Protein AF-A0A2I0WQJ9-F1 (afdb_monomer)

Structure (mmCIF, N/CA/C/O backbone):
data_AF-A0A2I0WQJ9-F1
#
_entry.id   AF-A0A2I0WQJ9-F1
#
loop_
_atom_site.group_PDB
_atom_site.id
_atom_site.type_symbol
_atom_site.label_atom_id
_atom_site.label_alt_id
_atom_site.label_comp_id
_atom_site.label_asym_id
_atom_site.label_entity_id
_atom_site.label_seq_id
_atom_site.pdbx_PDB_ins_code
_atom_site.Cartn_x
_atom_site.Cartn_y
_atom_site.Cartn_z
_atom_site.occupancy
_atom_site.B_iso_or_equiv
_atom_site.auth_seq_id
_atom_site.auth_comp_id
_atom_site.auth_asym_id
_atom_site.auth_atom_id
_atom_site.pdbx_PDB_model_num
ATOM 1 N N . MET A 1 1 ? -23.356 4.094 16.197 1.00 61.97 1 MET A N 1
ATOM 2 C CA . MET A 1 1 ? -22.286 4.452 15.240 1.00 61.97 1 MET A CA 1
ATOM 3 C C . MET A 1 1 ? -22.220 3.352 14.194 1.00 61.97 1 MET A C 1
ATOM 5 O O . MET A 1 1 ? -22.205 2.194 14.586 1.00 61.97 1 MET A O 1
ATOM 9 N N . GLN A 1 2 ? -22.270 3.688 12.905 1.00 83.00 2 GLN A N 1
ATOM 10 C CA . GLN A 1 2 ? -22.114 2.728 11.805 1.00 83.00 2 GLN A CA 1
ATOM 11 C C . GLN A 1 2 ? -20.760 2.961 11.139 1.00 83.00 2 GLN A C 1
ATOM 13 O O . GLN A 1 2 ? -20.384 4.108 10.901 1.00 83.00 2 GLN A O 1
ATOM 18 N N . PHE A 1 3 ? -20.047 1.879 10.837 1.00 83.12 3 PHE A N 1
ATOM 19 C CA . PHE A 1 3 ? -18.860 1.940 9.994 1.00 83.12 3 PHE A CA 1
ATOM 20 C C . PHE A 1 3 ? -19.279 2.244 8.555 1.00 83.12 3 PHE A C 1
ATOM 22 O O . PHE A 1 3 ? -20.219 1.642 8.035 1.00 83.12 3 PHE A O 1
ATOM 29 N N . LYS A 1 4 ? -18.596 3.202 7.923 1.00 87.50 4 LYS A N 1
ATOM 30 C CA . LYS A 1 4 ? -18.808 3.563 6.522 1.00 87.50 4 LYS A CA 1
ATOM 31 C C . LYS A 1 4 ? -17.565 3.184 5.732 1.00 87.50 4 LYS A C 1
ATOM 33 O O . LYS A 1 4 ? -16.527 3.822 5.878 1.00 87.50 4 LYS A O 1
ATOM 38 N N . ASN A 1 5 ? -17.702 2.168 4.890 1.00 88.12 5 ASN A N 1
ATOM 39 C CA . ASN A 1 5 ? -16.612 1.695 4.049 1.00 88.12 5 ASN A CA 1
ATOM 40 C C . ASN A 1 5 ? -16.512 2.539 2.775 1.00 88.12 5 ASN A C 1
ATOM 42 O O . ASN A 1 5 ? -17.527 2.899 2.174 1.00 88.12 5 ASN A O 1
ATOM 46 N N . SER A 1 6 ? -15.277 2.816 2.366 1.00 89.00 6 SER A N 1
ATOM 47 C CA . SER A 1 6 ? -14.943 3.471 1.102 1.00 89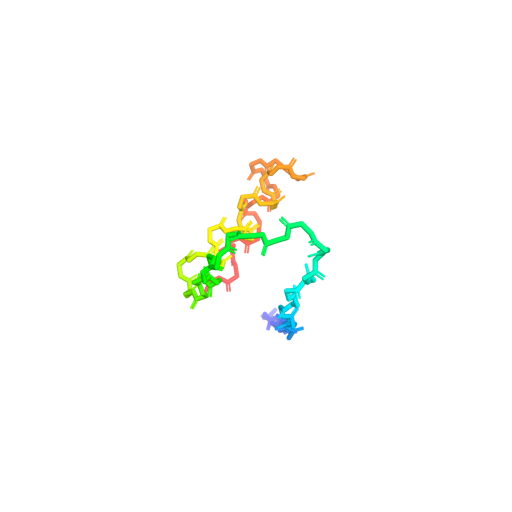.00 6 SER A CA 1
ATOM 48 C C . SER A 1 6 ? -14.145 2.497 0.246 1.00 89.00 6 SER A C 1
ATOM 50 O O . SER A 1 6 ? -13.193 1.890 0.729 1.00 89.00 6 SER A O 1
ATOM 52 N N . TYR A 1 7 ? -14.523 2.360 -1.022 1.00 90.56 7 TYR A N 1
ATOM 53 C CA . TYR A 1 7 ? -13.874 1.457 -1.971 1.00 90.56 7 TYR A CA 1
ATOM 54 C C . TYR A 1 7 ? -13.174 2.268 -3.061 1.00 90.56 7 TYR A C 1
ATOM 56 O O . TYR A 1 7 ? -13.719 3.263 -3.538 1.00 90.56 7 TYR A O 1
ATOM 64 N N . PHE A 1 8 ? -11.982 1.827 -3.464 1.00 87.19 8 PHE A N 1
ATOM 65 C CA . PHE A 1 8 ? -11.213 2.425 -4.554 1.00 87.19 8 PHE A CA 1
ATOM 66 C C . PHE A 1 8 ? -11.118 1.455 -5.729 1.00 87.19 8 PHE A C 1
ATOM 68 O O . PHE A 1 8 ? -10.883 0.263 -5.539 1.00 87.19 8 PHE A O 1
ATOM 75 N N . VAL A 1 9 ? -11.258 1.985 -6.942 1.00 91.31 9 VAL A N 1
ATOM 76 C CA . VAL A 1 9 ? -10.948 1.281 -8.190 1.00 91.31 9 VAL A CA 1
ATOM 77 C C . VAL A 1 9 ? -9.671 1.901 -8.744 1.00 91.31 9 VAL A C 1
ATOM 79 O O . VAL A 1 9 ? -9.591 3.121 -8.872 1.00 91.31 9 VAL A O 1
ATOM 82 N N . ILE A 1 10 ? -8.663 1.074 -9.020 1.00 86.94 10 ILE A N 1
ATOM 83 C CA . ILE A 1 10 ? -7.337 1.517 -9.463 1.00 86.94 10 ILE A CA 1
ATOM 84 C C . ILE A 1 10 ? -7.008 0.817 -10.779 1.00 86.94 10 ILE A C 1
ATOM 86 O O . ILE A 1 10 ? -7.103 -0.405 -10.874 1.00 86.94 10 ILE A O 1
ATOM 90 N N . GLU A 1 11 ? -6.590 1.594 -11.773 1.00 87.81 11 GLU A N 1
ATOM 91 C CA . GLU A 1 11 ? -6.050 1.092 -13.034 1.00 87.81 11 GLU A CA 1
ATOM 92 C C . GLU A 1 11 ? -4.516 1.093 -12.983 1.00 87.81 11 GLU A C 1
ATOM 94 O O . GLU A 1 11 ? -3.899 2.055 -12.522 1.00 87.81 11 GLU A O 1
ATOM 99 N N . VAL A 1 12 ? -3.890 0.008 -13.448 1.00 83.12 12 VAL A N 1
ATOM 100 C CA . VAL A 1 12 ? -2.427 -0.129 -13.502 1.00 83.12 12 VAL A CA 1
ATOM 101 C C . VAL A 1 12 ? -1.972 -0.029 -14.953 1.00 83.12 12 VAL A C 1
ATOM 103 O O . VAL A 1 12 ? -2.267 -0.903 -15.765 1.00 83.12 12 VAL A O 1
ATOM 106 N N . LEU A 1 13 ? -1.217 1.024 -15.264 1.00 81.56 13 LEU A N 1
ATOM 107 C CA . LEU A 1 13 ? -0.703 1.299 -16.605 1.00 81.56 13 LEU A CA 1
ATOM 108 C C . LEU A 1 13 ? 0.802 1.009 -16.671 1.00 81.56 13 LEU A C 1
ATOM 110 O O . LEU A 1 13 ? 1.581 1.524 -15.868 1.00 81.56 13 LEU A O 1
ATOM 114 N N . LYS A 1 14 ? 1.228 0.213 -17.658 1.00 75.69 14 LYS A N 1
ATOM 115 C CA . LYS A 1 14 ? 2.648 0.037 -18.000 1.00 75.69 14 LYS A CA 1
ATOM 116 C C . LYS A 1 14 ? 3.025 1.030 -19.094 1.00 75.69 14 LYS A C 1
ATOM 118 O O . LYS A 1 14 ? 2.703 0.809 -20.259 1.00 75.69 14 LYS A O 1
ATOM 123 N N . THR A 1 15 ? 3.746 2.092 -18.748 1.00 70.06 15 THR A N 1
ATOM 124 C CA . THR A 1 15 ? 4.293 3.009 -19.757 1.00 70.06 15 THR A CA 1
ATOM 125 C C . THR A 1 15 ? 5.556 2.407 -20.367 1.00 70.06 15 THR A C 1
ATOM 127 O O . THR A 1 15 ? 6.619 2.410 -19.748 1.00 70.06 15 THR A O 1
ATOM 130 N N . GLY A 1 16 ? 5.443 1.879 -21.587 1.00 63.12 16 GLY A N 1
ATOM 131 C CA . GLY A 1 16 ? 6.588 1.439 -22.382 1.00 63.12 16 GLY A CA 1
ATOM 132 C C . GLY A 1 16 ? 7.380 2.637 -22.906 1.00 63.12 16 GLY A C 1
ATOM 133 O O . GLY A 1 16 ? 7.001 3.258 -23.894 1.00 63.12 16 GLY A O 1
ATOM 134 N N . GLY A 1 17 ? 8.475 2.985 -22.237 1.00 62.31 17 GLY A N 1
ATOM 135 C CA . GLY A 1 17 ? 9.502 3.871 -22.789 1.00 62.31 17 GLY A CA 1
ATOM 136 C C . GLY A 1 17 ? 10.295 3.181 -23.908 1.00 62.31 17 GLY A C 1
ATOM 137 O O . GLY A 1 17 ? 10.331 1.955 -23.994 1.00 62.31 17 GLY A O 1
ATOM 138 N N . LYS A 1 18 ? 10.964 3.962 -24.763 1.00 57.97 18 LYS A N 1
ATOM 139 C CA . LYS A 1 18 ? 11.739 3.444 -25.910 1.00 57.97 18 LYS A CA 1
ATOM 140 C C . LYS A 1 18 ? 12.914 2.522 -25.523 1.00 57.97 18 LYS A C 1
ATOM 142 O O . LYS A 1 18 ? 13.389 1.792 -26.382 1.00 57.97 18 LYS A O 1
ATOM 147 N N . ASP A 1 19 ? 13.307 2.500 -24.246 1.00 58.00 19 ASP A N 1
ATOM 148 C CA . ASP A 1 19 ? 14.443 1.726 -23.717 1.00 58.00 19 ASP A CA 1
ATOM 149 C C . ASP A 1 19 ? 14.047 0.474 -22.911 1.00 58.00 19 ASP A C 1
ATOM 151 O O . ASP A 1 19 ? 14.894 -0.149 -22.266 1.00 58.00 19 ASP A O 1
ATOM 155 N N . TYR A 1 20 ? 12.776 0.057 -22.938 1.00 59.31 20 TYR A N 1
ATOM 156 C CA . TYR A 1 20 ? 12.352 -1.208 -22.322 1.00 59.31 20 TYR A CA 1
ATOM 157 C C . TYR A 1 20 ? 12.793 -2.402 -23.190 1.00 59.31 20 TYR A C 1
ATOM 159 O O . TYR A 1 20 ? 11.975 -3.075 -23.811 1.00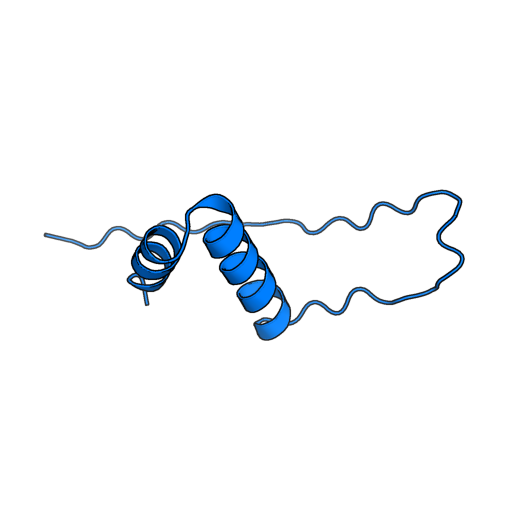 59.31 20 TYR A O 1
ATOM 167 N N . SER A 1 21 ? 14.104 -2.664 -23.249 1.00 57.50 21 SER A N 1
ATOM 168 C CA . SER A 1 21 ? 14.657 -3.887 -23.857 1.00 57.50 21 SER A CA 1
ATOM 169 C C . SER A 1 21 ? 14.461 -5.131 -22.974 1.00 57.50 21 SER A C 1
ATOM 171 O O . SER A 1 21 ? 14.616 -6.257 -23.442 1.00 57.50 21 SER A O 1
ATOM 173 N N . GLY A 1 22 ? 14.067 -4.938 -21.710 1.00 60.94 22 GLY A N 1
ATOM 174 C CA . GLY A 1 22 ? 13.669 -6.000 -20.792 1.00 60.94 22 GLY A CA 1
ATOM 175 C C . GLY A 1 22 ? 12.191 -6.328 -20.959 1.00 60.94 22 GLY A C 1
ATOM 176 O O . GLY A 1 22 ? 11.319 -5.530 -20.605 1.00 60.94 22 GLY A O 1
ATOM 177 N N . ASN A 1 23 ? 11.899 -7.519 -21.473 1.00 64.94 23 ASN A N 1
ATOM 178 C CA . ASN A 1 23 ? 10.549 -8.061 -21.629 1.00 64.94 23 ASN A CA 1
ATOM 179 C C . ASN A 1 23 ? 9.949 -8.500 -20.273 1.00 64.94 23 ASN A C 1
ATOM 181 O O . ASN A 1 23 ? 9.288 -9.533 -20.179 1.00 64.94 23 ASN A O 1
ATOM 185 N N . ASP A 1 24 ? 10.219 -7.745 -19.205 1.00 70.44 24 ASP A N 1
ATOM 186 C CA . ASP A 1 24 ? 9.878 -8.146 -17.849 1.00 70.44 24 ASP A CA 1
ATOM 187 C C . ASP A 1 24 ? 8.360 -8.018 -17.6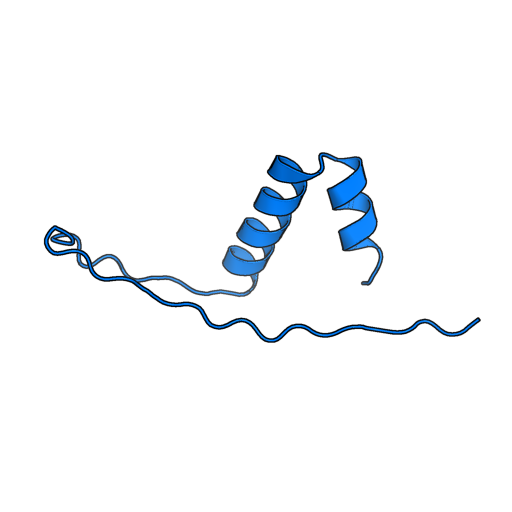42 1.00 70.44 24 ASP A C 1
ATOM 189 O O . ASP A 1 24 ? 7.778 -6.933 -17.841 1.00 70.44 24 ASP A O 1
ATOM 193 N N . PRO A 1 25 ? 7.676 -9.118 -17.282 1.00 74.12 25 PRO A N 1
ATOM 194 C CA . PRO A 1 25 ? 6.244 -9.094 -17.041 1.00 74.12 25 PRO A CA 1
ATOM 195 C C . PRO A 1 25 ? 5.937 -8.299 -15.769 1.00 74.12 25 PRO A C 1
ATOM 197 O O . PRO A 1 25 ? 6.642 -8.397 -14.766 1.00 74.12 25 PRO A O 1
ATOM 200 N N . ILE A 1 26 ? 4.838 -7.540 -15.780 1.00 75.94 26 ILE A N 1
ATOM 201 C CA . ILE A 1 26 ? 4.286 -7.000 -14.533 1.00 75.94 26 ILE A CA 1
ATOM 202 C C . ILE A 1 26 ? 3.459 -8.106 -13.889 1.00 75.94 26 ILE A C 1
ATOM 204 O O . ILE A 1 26 ? 2.410 -8.490 -14.402 1.00 75.94 26 ILE A O 1
ATOM 208 N N . ILE A 1 27 ? 3.937 -8.615 -12.756 1.00 84.12 27 ILE A N 1
ATOM 209 C CA . ILE A 1 27 ? 3.253 -9.656 -11.990 1.00 84.12 27 ILE A CA 1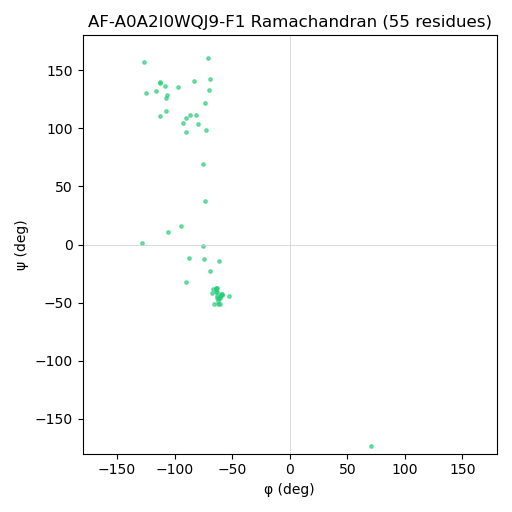
ATOM 210 C C . ILE A 1 27 ? 2.324 -8.990 -10.969 1.00 84.12 27 ILE A C 1
ATOM 212 O O . ILE A 1 27 ? 2.753 -8.602 -9.877 1.00 84.12 27 ILE A O 1
ATOM 216 N N . ILE A 1 28 ? 1.045 -8.864 -11.328 1.00 86.44 28 ILE A N 1
ATOM 217 C CA . ILE A 1 28 ? 0.001 -8.332 -10.444 1.00 86.44 28 ILE A CA 1
ATOM 218 C C . ILE A 1 28 ? -0.614 -9.491 -9.657 1.00 86.44 28 ILE A C 1
ATOM 220 O O . ILE A 1 28 ? -1.337 -10.320 -10.202 1.00 86.44 28 ILE A O 1
ATOM 224 N N . THR A 1 29 ? -0.325 -9.536 -8.361 1.00 90.44 29 THR A N 1
ATOM 225 C CA . THR A 1 29 ? -0.972 -10.430 -7.392 1.00 90.44 29 THR A CA 1
ATOM 226 C C . THR A 1 29 ? -1.500 -9.601 -6.232 1.00 90.44 29 THR A C 1
ATOM 228 O O . THR A 1 29 ? -0.987 -8.512 -5.967 1.00 90.44 29 THR A O 1
ATOM 231 N N . GLU A 1 30 ? -2.488 -10.125 -5.508 1.00 89.94 30 GLU A N 1
ATOM 232 C CA . GLU A 1 30 ? -3.013 -9.484 -4.297 1.00 89.94 30 GLU A CA 1
ATOM 233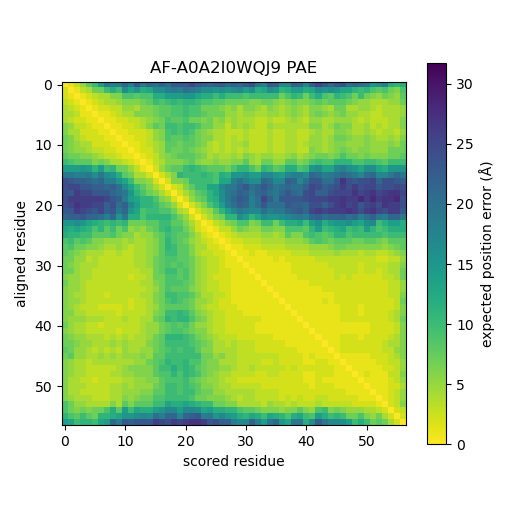 C C . GLU A 1 30 ? -1.885 -9.156 -3.306 1.00 89.94 30 GLU A C 1
ATOM 235 O O . GLU A 1 30 ? -1.786 -8.032 -2.815 1.00 89.94 30 GLU A O 1
ATOM 240 N N . TYR A 1 31 ? -0.965 -10.104 -3.095 1.00 91.81 31 TYR A N 1
ATOM 241 C CA . TYR A 1 31 ? 0.196 -9.923 -2.226 1.00 91.81 31 TYR A CA 1
ATOM 242 C C . TYR A 1 31 ? 1.114 -8.786 -2.694 1.00 91.81 31 TYR A C 1
ATOM 244 O O . TYR A 1 31 ? 1.451 -7.908 -1.897 1.00 91.81 31 TYR A O 1
ATOM 252 N N . ASN A 1 32 ? 1.513 -8.774 -3.972 1.00 89.69 32 ASN A N 1
ATOM 253 C CA . ASN A 1 32 ? 2.418 -7.748 -4.498 1.00 89.69 32 ASN A CA 1
ATOM 254 C C . ASN A 1 32 ? 1.773 -6.359 -4.441 1.00 89.69 32 ASN A C 1
ATOM 256 O O . ASN A 1 32 ? 2.433 -5.394 -4.053 1.00 89.69 32 ASN A O 1
ATOM 260 N N . LEU A 1 33 ? 0.481 -6.272 -4.772 1.00 90.00 33 LEU A N 1
ATOM 261 C CA . LEU A 1 33 ? -0.276 -5.026 -4.741 1.00 90.00 33 LEU A CA 1
ATOM 262 C C . LEU A 1 33 ? -0.418 -4.495 -3.307 1.00 90.00 33 LEU A C 1
ATOM 264 O O . LEU A 1 33 ? -0.052 -3.351 -3.039 1.00 90.00 33 LEU A O 1
ATOM 268 N N . LEU A 1 34 ? -0.863 -5.333 -2.362 1.00 91.69 34 LEU A N 1
ATOM 269 C CA . LEU A 1 34 ? -0.972 -4.963 -0.946 1.00 91.69 34 LEU A CA 1
ATOM 270 C C . LEU A 1 34 ? 0.378 -4.546 -0.367 1.00 91.69 34 LEU A C 1
ATOM 272 O O . LEU A 1 34 ? 0.454 -3.560 0.366 1.00 91.69 34 LEU A O 1
ATOM 276 N N . LYS A 1 35 ? 1.448 -5.280 -0.687 1.00 92.88 35 LYS A N 1
ATOM 277 C CA . LYS A 1 35 ? 2.800 -4.959 -0.225 1.00 92.88 35 LYS A CA 1
ATOM 278 C C . LYS A 1 35 ? 3.249 -3.595 -0.742 1.00 92.88 35 LYS A C 1
ATOM 280 O O . LYS A 1 35 ? 3.742 -2.797 0.052 1.00 92.88 35 LYS A O 1
ATOM 285 N N . ALA A 1 36 ? 3.045 -3.311 -2.029 1.00 92.38 36 ALA A N 1
ATOM 286 C CA . ALA A 1 36 ? 3.396 -2.027 -2.628 1.00 92.38 36 ALA A CA 1
ATOM 287 C C . ALA A 1 36 ? 2.597 -0.865 -2.015 1.00 92.38 36 ALA A C 1
ATOM 289 O O . ALA A 1 36 ? 3.188 0.156 -1.668 1.00 92.38 36 ALA A O 1
ATOM 290 N N . ILE A 1 37 ? 1.284 -1.031 -1.816 1.00 91.88 37 ILE A N 1
ATOM 291 C CA . ILE A 1 37 ? 0.421 -0.015 -1.189 1.00 91.88 37 ILE A CA 1
ATOM 292 C C . ILE A 1 37 ? 0.866 0.256 0.254 1.00 91.88 37 ILE A C 1
ATOM 294 O O . ILE A 1 37 ? 1.121 1.405 0.608 1.00 91.88 37 ILE A O 1
ATOM 298 N N . LYS A 1 38 ? 1.025 -0.791 1.077 1.00 93.94 38 LYS A N 1
ATOM 299 C CA . LYS A 1 38 ? 1.462 -0.657 2.481 1.00 93.94 38 LYS A CA 1
ATOM 300 C C . LYS A 1 38 ? 2.832 0.003 2.586 1.00 93.94 38 LYS A C 1
ATOM 302 O O . LYS A 1 38 ? 3.025 0.879 3.423 1.00 93.94 38 LYS A O 1
ATOM 307 N N . TYR A 1 39 ? 3.765 -0.394 1.723 1.00 95.94 39 TYR A N 1
ATOM 308 C CA . TYR A 1 39 ? 5.090 0.210 1.665 1.00 95.94 39 TYR A CA 1
ATOM 309 C C . TYR A 1 39 ? 5.019 1.706 1.339 1.00 95.94 39 TYR A C 1
ATOM 311 O O . TYR A 1 39 ? 5.666 2.504 2.009 1.00 95.94 39 TYR A O 1
ATOM 319 N N . ASN A 1 40 ? 4.192 2.104 0.368 1.00 95.56 40 ASN A N 1
ATOM 320 C CA . ASN A 1 40 ? 4.040 3.513 0.000 1.00 95.56 40 ASN A CA 1
ATOM 321 C C . ASN A 1 40 ? 3.388 4.351 1.107 1.00 95.56 40 ASN A C 1
ATOM 323 O O . ASN A 1 40 ? 3.799 5.487 1.342 1.00 95.56 40 ASN A O 1
ATOM 327 N N . ILE A 1 41 ? 2.402 3.789 1.815 1.00 95.12 41 ILE A N 1
ATOM 328 C CA . ILE A 1 41 ? 1.787 4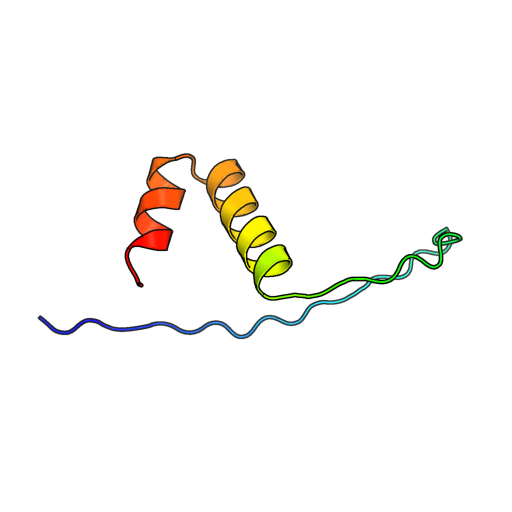.444 2.977 1.00 95.12 41 ILE A CA 1
ATOM 329 C C . ILE A 1 41 ? 2.826 4.629 4.084 1.00 95.12 41 ILE A C 1
ATOM 331 O O . ILE A 1 41 ? 2.940 5.724 4.624 1.00 95.12 41 ILE A O 1
ATOM 335 N N . LEU A 1 42 ? 3.614 3.594 4.387 1.00 96.81 42 LEU A N 1
ATOM 336 C CA . LEU A 1 42 ? 4.680 3.676 5.385 1.00 96.81 42 LEU A CA 1
ATOM 337 C C . LEU A 1 42 ? 5.724 4.735 5.013 1.00 96.81 42 LEU A C 1
ATOM 339 O O . LEU A 1 42 ? 6.104 5.541 5.856 1.00 96.81 42 LEU A O 1
ATOM 343 N N . LEU A 1 43 ? 6.158 4.751 3.751 1.00 97.62 43 LEU A N 1
ATOM 344 C CA . LEU A 1 43 ? 7.144 5.709 3.254 1.00 97.62 43 LEU A CA 1
ATOM 345 C C . LEU A 1 43 ? 6.629 7.155 3.323 1.00 97.62 43 LEU A C 1
ATOM 347 O O . LEU A 1 43 ? 7.398 8.060 3.631 1.00 97.62 43 LEU A O 1
ATOM 351 N N . SER A 1 44 ? 5.339 7.368 3.047 1.00 96.69 44 SER A N 1
ATOM 352 C CA . SER A 1 44 ? 4.745 8.709 2.948 1.00 96.69 44 SER A CA 1
ATOM 353 C C . SER A 1 44 ? 4.190 9.243 4.274 1.00 96.69 44 SER A C 1
ATOM 355 O O . SER A 1 44 ? 4.204 10.449 4.501 1.00 96.69 44 SER A O 1
ATOM 357 N N . PHE A 1 45 ? 3.684 8.366 5.147 1.00 96.19 45 PHE A N 1
ATOM 358 C CA . PHE A 1 45 ? 2.925 8.72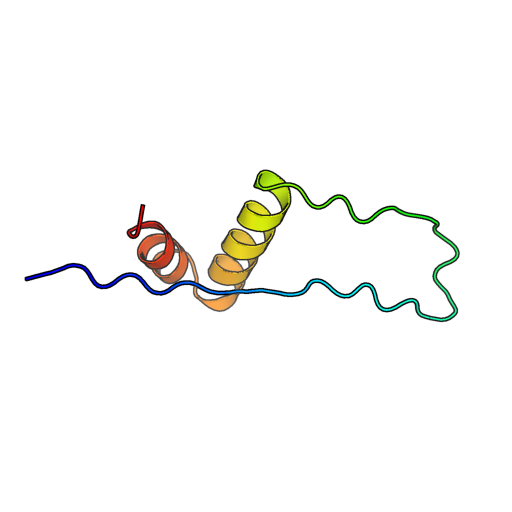7 6.356 1.00 96.19 45 PHE A CA 1
ATOM 359 C C . PHE A 1 45 ? 3.450 8.066 7.644 1.00 96.19 45 PHE A C 1
ATOM 361 O O . PHE A 1 45 ? 2.879 8.268 8.719 1.00 96.19 45 PHE A O 1
ATOM 368 N N . GLY A 1 46 ? 4.527 7.282 7.560 1.00 96.12 46 GLY A N 1
ATOM 369 C CA . GLY A 1 46 ? 5.145 6.611 8.702 1.00 96.12 46 GLY A CA 1
ATOM 370 C C . GLY A 1 46 ? 4.318 5.460 9.284 1.00 96.12 46 GLY A C 1
ATOM 371 O O . GLY A 1 46 ? 3.290 5.039 8.746 1.00 96.12 46 GLY A O 1
ATOM 372 N N . GLU A 1 47 ? 4.789 4.929 10.413 1.00 95.00 47 GLU A N 1
ATOM 373 C CA . GLU A 1 47 ? 4.205 3.750 11.068 1.00 95.00 47 GLU A CA 1
ATOM 374 C C . GLU A 1 47 ? 2.773 3.996 11.553 1.00 95.00 47 GLU A C 1
ATOM 376 O O . GLU A 1 47 ? 1.911 3.129 11.420 1.00 95.00 47 GLU A O 1
ATOM 381 N N . PHE A 1 48 ? 2.496 5.201 12.060 1.00 92.62 48 PHE A N 1
ATOM 382 C CA . PHE A 1 48 ? 1.164 5.567 12.536 1.00 92.62 48 PHE A CA 1
ATOM 383 C C . PHE A 1 48 ? 0.149 5.659 11.388 1.00 92.62 48 PHE A C 1
ATOM 385 O O . PHE A 1 48 ? -0.965 5.145 11.505 1.00 92.62 48 PHE A O 1
ATOM 392 N N . GLY A 1 49 ? 0.541 6.242 10.248 1.00 92.50 49 GLY A N 1
ATOM 393 C CA . GLY A 1 49 ? -0.300 6.284 9.050 1.00 92.50 49 GLY A CA 1
ATOM 394 C C . GLY A 1 49 ? -0.598 4.887 8.502 1.00 92.50 49 GLY A C 1
ATOM 395 O O . GLY A 1 49 ? -1.743 4.584 8.155 1.00 92.50 49 GLY A O 1
ATOM 396 N N . LEU A 1 50 ? 0.404 4.0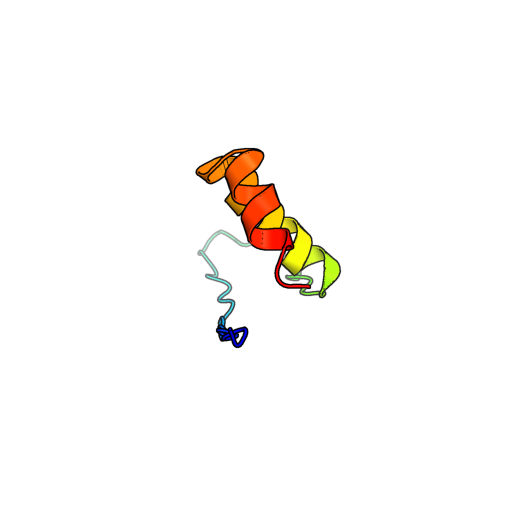03 8.506 1.00 94.44 50 LEU A N 1
ATOM 397 C CA . LEU A 1 50 ? 0.212 2.602 8.138 1.00 94.44 50 LEU A CA 1
ATOM 398 C C . LEU A 1 50 ? -0.767 1.899 9.091 1.00 94.44 50 LEU A C 1
ATOM 400 O O . LEU A 1 50 ? -1.711 1.266 8.619 1.00 94.44 50 LEU A O 1
ATOM 404 N N . ALA A 1 51 ? -0.585 2.033 10.406 1.00 92.94 51 ALA A N 1
ATOM 405 C CA . ALA A 1 51 ? -1.437 1.382 11.400 1.00 92.94 51 ALA A CA 1
ATOM 406 C C . ALA A 1 51 ? -2.917 1.781 11.258 1.00 92.94 51 ALA A C 1
ATOM 408 O O . ALA A 1 51 ? -3.787 0.909 11.266 1.00 92.94 51 ALA A O 1
ATOM 409 N N . LEU A 1 52 ? -3.206 3.070 11.043 1.00 91.00 52 LEU A N 1
ATOM 410 C CA . LEU A 1 52 ? -4.578 3.548 10.827 1.00 91.00 52 LEU A CA 1
ATOM 411 C C . LEU A 1 52 ? -5.207 2.980 9.546 1.00 91.00 52 LEU A C 1
ATOM 413 O O . LEU A 1 52 ? -6.388 2.637 9.547 1.00 91.00 52 LEU A O 1
ATOM 417 N N . SER A 1 53 ? -4.427 2.831 8.471 1.00 88.12 53 SER A N 1
ATOM 418 C CA . SER A 1 53 ? -4.921 2.269 7.204 1.00 88.12 53 SER A CA 1
ATOM 419 C C . SER A 1 53 ? -5.257 0.771 7.278 1.00 88.12 53 SER A C 1
ATOM 421 O O . SER A 1 53 ? -6.058 0.280 6.486 1.00 88.12 53 SER A O 1
ATOM 423 N N . LEU A 1 54 ? -4.677 0.043 8.239 1.00 88.12 54 L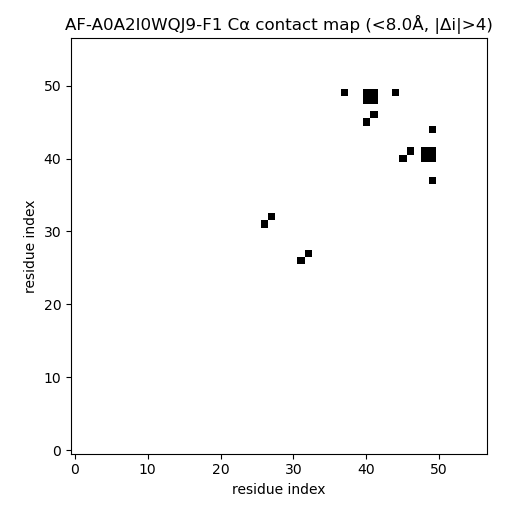EU A N 1
ATOM 424 C CA . LEU A 1 54 ? -4.904 -1.393 8.441 1.00 88.12 54 LEU A CA 1
ATOM 425 C C . LEU A 1 54 ? -6.104 -1.698 9.350 1.00 88.12 54 LEU A C 1
ATOM 427 O O . LEU A 1 54 ? -6.533 -2.846 9.417 1.00 88.12 54 LEU A O 1
ATOM 431 N N . GLY A 1 55 ? -6.657 -0.691 10.033 1.00 79.38 55 GLY A N 1
ATOM 432 C CA . GLY A 1 55 ? -7.762 -0.858 10.984 1.00 79.38 55 GLY A CA 1
ATOM 433 C C . GLY A 1 55 ? -9.142 -1.091 10.357 1.00 79.38 55 GLY A C 1
ATOM 434 O O . GLY A 1 55 ? -10.111 -1.240 11.091 1.00 79.38 55 GLY A O 1
ATOM 435 N N . SER A 1 56 ? -9.242 -1.104 9.025 1.00 68.56 56 SER A N 1
ATOM 436 C CA . SER A 1 56 ? -10.494 -1.287 8.273 1.00 68.56 56 SER A CA 1
ATOM 437 C C . SER A 1 56 ? -10.766 -2.749 7.864 1.00 68.56 56 SER A C 1
ATOM 439 O O . SER A 1 56 ? -11.557 -2.967 6.944 1.00 68.56 56 SER A O 1
ATOM 441 N N . LEU A 1 57 ? -10.075 -3.719 8.479 1.00 55.09 57 LEU A N 1
ATOM 442 C CA . LEU A 1 57 ? -10.175 -5.145 8.141 1.00 55.09 57 LEU A CA 1
ATOM 443 C C . LEU A 1 57 ? -11.543 -5.747 8.497 1.00 55.09 57 LEU A C 1
ATOM 445 O O . LEU A 1 57 ? -12.019 -5.494 9.628 1.00 55.09 57 LEU A O 1
#

Foldseek 3Di:
DDDDDDDDDDDDDDDDDPPCPDPDDDDDDPVVVVVVVLVVQCVPPNPVSSVVVPVPD

Sequence (57 aa):
MQFKNSYFVIEVLKTGGKDYSGNDPIIITEYNLLKAIKYNILLSFGEFGLALSLGSL

Secondary structure (DSSP, 8-state):
-----------------TT----------HHHHHHHHHHHHHHHHHHHHHHHHHTT-

Organism: NCBI:txid906689

Mean predicted aligned error: 7.29 Å

pLDDT: mean 83.24, std 12.67, range [55.09, 97.62]

Solvent-accessible surface area (backbone atoms only — not comparable to full-atom values): 4037 Å² total; per-residue (Å²): 139,81,91,81,89,84,87,86,88,84,86,87,81,84,84,82,54,101,78,66,82,67,88,72,80,85,81,86,43,73,67,56,50,52,50,52,52,51,50,52,38,32,75,75,51,34,70,68,46,35,54,63,70,60,70,78,116

Radius of gyration: 15.71 Å; Cα contacts (8 Å, |Δi|>4): 10; chains: 1; bounding box: 37×19×41 Å